Protein AF-A0A2N5ACH3-F1 (afdb_monomer_lite)

Foldseek 3Di:
DDDDDDDAKDKDWDWDDWDWPDDDPVPHTDTDIWTCKTWIDGNDTDMGHGDD

Structure (mmCIF, N/CA/C/O backbone):
data_AF-A0A2N5ACH3-F1
#
_entry.id   AF-A0A2N5ACH3-F1
#
loop_
_atom_site.group_PDB
_atom_site.id
_atom_site.type_symbol
_atom_site.label_atom_id
_atom_site.label_alt_id
_atom_site.label_comp_id
_atom_site.label_asym_id
_atom_site.label_entity_id
_atom_site.label_seq_id
_atom_site.pdbx_PDB_ins_code
_atom_site.Cartn_x
_atom_site.Cartn_y
_atom_site.Cartn_z
_atom_site.occupancy
_atom_site.B_iso_or_equiv
_atom_site.auth_seq_id
_atom_site.auth_comp_id
_atom_site.auth_asym_id
_atom_site.auth_atom_id
_atom_site.pdbx_PDB_model_num
ATOM 1 N N . MET A 1 1 ? -10.527 29.219 17.391 1.00 80.19 1 MET A N 1
ATOM 2 C CA . MET A 1 1 ? -10.667 27.793 17.753 1.00 80.19 1 MET A CA 1
ATOM 3 C C . MET A 1 1 ? -9.814 26.998 16.778 1.00 80.19 1 MET A C 1
ATOM 5 O O . MET A 1 1 ? -9.967 27.220 15.583 1.00 80.19 1 MET A O 1
ATOM 9 N N . THR A 1 2 ? -8.900 26.158 17.259 1.00 89.75 2 THR A N 1
ATOM 10 C CA . THR A 1 2 ? -7.983 25.369 16.414 1.00 89.75 2 THR A CA 1
ATOM 11 C C . THR A 1 2 ? -8.369 23.896 16.537 1.00 89.75 2 THR A C 1
ATOM 13 O O . THR A 1 2 ? -8.633 23.463 17.658 1.00 89.75 2 THR A O 1
ATOM 16 N N . PRO A 1 3 ? -8.462 23.128 15.439 1.00 93.69 3 PRO A N 1
ATOM 17 C CA . PRO A 1 3 ? -8.810 21.713 15.521 1.00 93.69 3 PRO A CA 1
ATOM 18 C C . PRO A 1 3 ? -7.742 20.912 16.280 1.00 93.69 3 PRO A C 1
ATOM 20 O O . PRO A 1 3 ? -6.545 21.131 16.100 1.00 93.69 3 PRO A O 1
ATOM 23 N N . GLU A 1 4 ? -8.188 19.963 17.105 1.00 96.12 4 GLU A N 1
ATOM 24 C CA . GLU A 1 4 ? -7.318 19.004 17.792 1.00 96.12 4 GLU A CA 1
ATOM 25 C C . GLU A 1 4 ? -7.128 17.741 16.947 1.00 96.12 4 GLU A C 1
ATOM 27 O O . GLU A 1 4 ? -8.081 17.210 16.374 1.00 96.12 4 GLU A O 1
ATOM 32 N N . LEU A 1 5 ? -5.903 17.215 16.921 1.00 96.06 5 LEU A N 1
ATOM 33 C CA . LEU A 1 5 ? -5.603 15.919 16.319 1.00 96.06 5 LEU A CA 1
ATOM 34 C C . LEU A 1 5 ? -5.653 14.826 17.384 1.00 96.06 5 LEU A C 1
ATOM 36 O O . LEU A 1 5 ? -5.042 14.947 18.445 1.00 96.06 5 LEU A O 1
ATOM 40 N N . ARG A 1 6 ? -6.346 13.729 17.076 1.00 95.38 6 ARG A N 1
ATOM 41 C CA . ARG A 1 6 ? -6.376 12.518 17.903 1.00 95.38 6 ARG A CA 1
ATOM 42 C C . ARG A 1 6 ? -6.066 11.306 17.042 1.00 95.38 6 ARG A C 1
ATOM 44 O O . ARG A 1 6 ? -6.539 11.206 15.911 1.00 95.38 6 ARG A O 1
ATOM 51 N N . HIS A 1 7 ? -5.274 10.383 17.581 1.00 94.75 7 HIS A N 1
ATOM 52 C CA . HIS A 1 7 ? -5.024 9.100 16.928 1.00 94.75 7 HIS A CA 1
ATOM 53 C C . HIS A 1 7 ? -6.327 8.291 16.852 1.00 94.75 7 HIS A C 1
ATOM 55 O O . HIS A 1 7 ? -7.061 8.204 17.837 1.00 94.75 7 HIS A O 1
ATOM 61 N N . CYS A 1 8 ? -6.620 7.732 15.676 1.00 95.56 8 CYS A N 1
ATOM 62 C CA . CYS A 1 8 ? -7.839 6.962 15.421 1.00 95.56 8 CYS A CA 1
ATOM 63 C C . CYS A 1 8 ? -7.509 5.479 15.203 1.00 95.56 8 CYS A C 1
ATOM 65 O O . CYS A 1 8 ? -7.939 4.606 15.958 1.00 95.56 8 CYS A O 1
ATOM 67 N N . PHE A 1 9 ? -6.691 5.189 14.196 1.00 98.06 9 PHE A N 1
ATOM 68 C CA . PHE A 1 9 ? -6.209 3.847 13.904 1.00 98.06 9 PHE A CA 1
ATOM 69 C C . PHE A 1 9 ? -4.868 3.903 13.169 1.00 98.06 9 PHE A C 1
ATOM 71 O O . PHE A 1 9 ? -4.453 4.943 12.658 1.00 98.06 9 PHE A O 1
ATOM 78 N N . SER A 1 10 ? -4.214 2.752 13.116 1.00 98.12 10 SER A N 1
ATOM 79 C CA . SER A 1 10 ? -2.999 2.477 12.363 1.00 98.12 10 SER A CA 1
ATOM 80 C C . SER A 1 10 ? -3.271 1.341 11.383 1.00 98.12 10 SER A C 1
ATOM 82 O O . SER A 1 10 ? -3.981 0.387 11.716 1.00 98.12 10 SER A O 1
ATOM 84 N N . ILE A 1 11 ? -2.680 1.424 10.193 1.00 98.06 11 ILE A N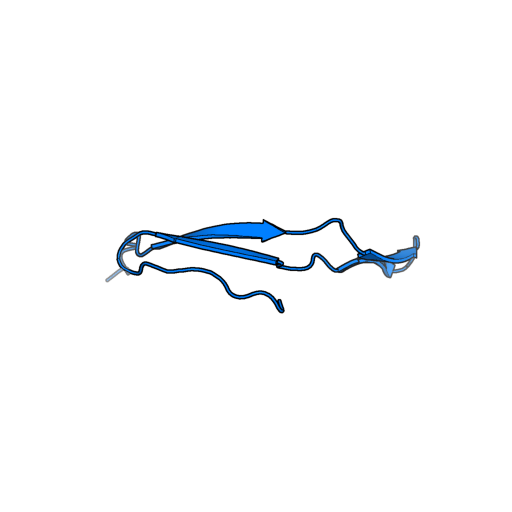 1
ATOM 85 C CA . ILE A 1 11 ? -2.732 0.357 9.193 1.00 98.06 11 ILE A CA 1
ATOM 86 C C . ILE A 1 11 ? -1.312 -0.136 8.934 1.00 98.06 11 ILE A C 1
ATOM 88 O O . ILE A 1 11 ? -0.442 0.647 8.556 1.00 98.06 11 ILE A O 1
ATOM 92 N N . THR A 1 12 ? -1.095 -1.436 9.106 1.00 98.38 12 THR A N 1
ATOM 93 C CA . THR A 1 12 ? 0.128 -2.114 8.674 1.00 98.38 12 THR A CA 1
ATOM 94 C C . THR A 1 12 ? -0.153 -2.767 7.330 1.00 98.38 12 THR A C 1
ATOM 96 O O . THR A 1 12 ? -0.924 -3.723 7.264 1.00 98.38 12 THR A O 1
ATOM 99 N N . ILE A 1 13 ? 0.455 -2.251 6.263 1.00 98.19 13 ILE A N 1
ATOM 100 C CA . ILE A 1 13 ? 0.266 -2.756 4.899 1.00 98.19 13 ILE A CA 1
ATOM 101 C C . ILE A 1 13 ? 1.346 -3.780 4.557 1.00 98.19 13 ILE A C 1
ATOM 103 O O . ILE A 1 13 ? 2.536 -3.536 4.757 1.00 98.19 13 ILE A O 1
ATOM 107 N N . GLN A 1 14 ? 0.921 -4.904 3.986 1.00 98.50 14 GLN A N 1
ATOM 108 C CA . GLN A 1 14 ? 1.795 -5.851 3.307 1.00 98.50 14 GLN A CA 1
ATOM 109 C C . GLN A 1 14 ? 1.774 -5.544 1.810 1.00 98.50 14 GLN A C 1
ATOM 111 O O . GLN A 1 14 ? 0.712 -5.524 1.183 1.00 98.50 14 GLN A O 1
ATOM 116 N N . VAL A 1 15 ? 2.956 -5.304 1.247 1.00 98.25 15 VAL A N 1
ATOM 117 C CA . VAL A 1 15 ? 3.142 -5.031 -0.180 1.00 98.25 15 VAL A CA 1
ATOM 118 C C . VAL A 1 15 ? 4.002 -6.101 -0.832 1.00 98.25 15 VAL A C 1
ATOM 120 O O . VAL A 1 15 ? 4.888 -6.664 -0.184 1.00 98.25 15 VAL A O 1
ATOM 123 N N . ASP A 1 16 ? 3.763 -6.350 -2.116 1.00 97.94 16 ASP A N 1
ATOM 124 C CA . ASP A 1 16 ? 4.633 -7.203 -2.926 1.00 97.94 16 ASP A CA 1
ATOM 125 C C . ASP A 1 16 ? 5.764 -6.396 -3.593 1.00 97.94 16 ASP A C 1
ATOM 127 O O . ASP A 1 16 ? 5.865 -5.166 -3.485 1.00 97.94 16 ASP A O 1
ATOM 131 N N . LYS A 1 17 ? 6.652 -7.109 -4.287 1.00 97.88 17 LYS A N 1
ATOM 132 C CA . LYS A 1 17 ? 7.753 -6.552 -5.061 1.00 97.88 17 LYS A CA 1
ATOM 133 C C . LYS A 1 17 ? 7.239 -5.522 -6.078 1.00 97.88 17 LYS A C 1
ATOM 135 O O . LYS A 1 17 ? 6.214 -5.739 -6.723 1.00 97.88 17 LYS A O 1
ATOM 140 N N . PRO A 1 18 ? 7.990 -4.430 -6.299 1.00 97.94 18 PRO A N 1
ATOM 141 C CA . PRO A 1 18 ? 7.631 -3.453 -7.312 1.00 97.94 18 PRO A CA 1
ATOM 142 C C . PRO A 1 18 ? 7.571 -4.046 -8.720 1.00 97.94 18 PRO A C 1
ATOM 144 O O . PRO A 1 18 ? 8.514 -4.702 -9.166 1.00 97.94 18 PRO A O 1
ATOM 147 N N . ILE A 1 19 ? 6.526 -3.695 -9.464 1.00 98.00 19 ILE A N 1
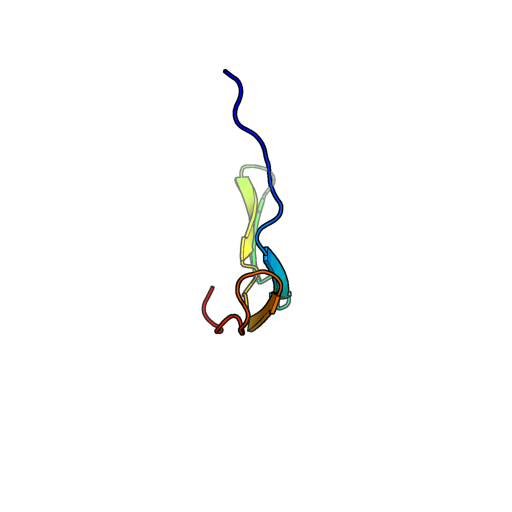ATOM 148 C CA . ILE A 1 19 ? 6.416 -3.956 -10.901 1.00 98.00 19 ILE A CA 1
ATOM 149 C C . ILE A 1 19 ? 6.857 -2.691 -11.633 1.00 98.00 19 ILE A C 1
ATOM 151 O O . ILE A 1 19 ? 6.195 -1.656 -11.554 1.00 98.00 19 ILE A O 1
ATOM 155 N N . ILE A 1 20 ? 7.996 -2.739 -12.326 1.00 98.00 20 ILE A N 1
ATOM 156 C CA . ILE A 1 20 ? 8.514 -1.589 -13.078 1.00 98.00 20 ILE A CA 1
ATOM 157 C C . ILE A 1 20 ? 7.741 -1.451 -14.389 1.00 98.00 20 ILE A C 1
ATOM 159 O O . ILE A 1 20 ? 7.830 -2.318 -15.250 1.00 98.00 20 ILE A O 1
ATOM 163 N N . VAL A 1 21 ? 7.024 -0.340 -14.549 1.00 97.94 21 VAL A N 1
ATOM 164 C CA . VAL A 1 21 ? 6.287 -0.013 -15.781 1.00 97.94 21 VAL A CA 1
ATOM 165 C C . VAL A 1 21 ? 7.179 0.765 -16.740 1.00 97.94 21 VAL A C 1
ATOM 167 O O . VAL A 1 21 ? 7.203 0.499 -17.936 1.00 97.94 21 VAL A O 1
ATOM 170 N N . SER A 1 22 ? 7.937 1.732 -16.221 1.00 97.38 22 SER A N 1
ATOM 171 C CA . SER A 1 22 ? 8.885 2.506 -17.018 1.00 97.38 22 SER A CA 1
ATOM 172 C C . SER A 1 22 ? 10.052 2.999 -16.175 1.00 97.38 22 SER A C 1
ATOM 174 O O . SER A 1 22 ? 9.956 3.146 -14.951 1.00 97.38 22 SER A O 1
ATOM 176 N N . ARG A 1 23 ? 11.177 3.257 -16.841 1.00 97.19 23 ARG A N 1
ATOM 177 C CA . ARG A 1 23 ? 12.337 3.933 -16.263 1.00 97.19 23 ARG A CA 1
ATOM 178 C C . ARG 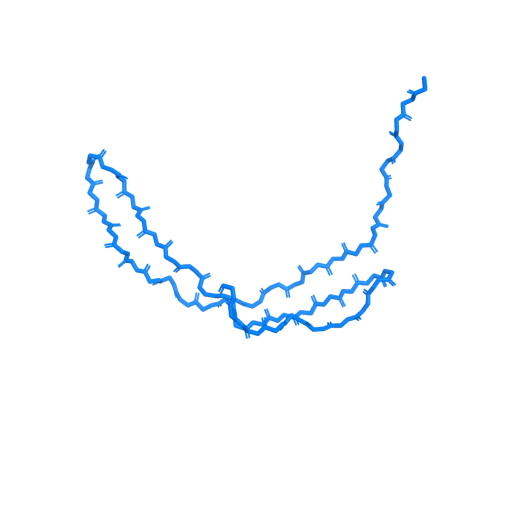A 1 23 ? 13.088 4.655 -17.373 1.00 97.19 23 ARG A C 1
ATOM 180 O O . ARG A 1 23 ? 13.822 4.019 -18.120 1.00 97.19 23 ARG A O 1
ATOM 187 N N . SER A 1 24 ? 12.896 5.964 -17.474 1.00 97.38 24 SER A N 1
ATOM 188 C CA . SER A 1 24 ? 13.590 6.796 -18.458 1.00 97.38 24 SER A CA 1
ATOM 189 C C . SER A 1 24 ? 14.147 8.071 -17.815 1.00 97.38 24 SER A C 1
ATOM 191 O O . SER A 1 24 ? 13.630 8.516 -16.786 1.00 97.38 24 SER A O 1
ATOM 193 N N . PRO A 1 25 ? 15.176 8.688 -18.419 1.00 96.62 25 PRO A N 1
ATOM 194 C CA . PRO A 1 25 ? 15.646 10.009 -18.010 1.00 96.62 25 PRO A CA 1
ATOM 195 C C . PRO A 1 25 ? 14.586 11.110 -18.161 1.00 96.62 25 PRO A C 1
ATOM 197 O O . PRO A 1 25 ? 14.570 12.047 -17.373 1.00 96.62 25 PRO A O 1
ATOM 200 N N . GLN A 1 26 ? 13.695 11.003 -19.153 1.00 97.25 26 GLN A N 1
ATOM 201 C CA . GLN A 1 26 ? 12.724 12.051 -19.486 1.00 97.25 26 GLN A CA 1
ATOM 202 C C . GLN A 1 26 ? 11.483 12.031 -18.584 1.00 97.25 26 GLN A C 1
ATOM 204 O O . GLN A 1 26 ? 10.951 13.084 -18.254 1.00 97.25 26 GLN A O 1
ATOM 209 N N . THR A 1 27 ? 11.005 10.845 -18.189 1.00 95.31 27 THR A N 1
ATOM 210 C CA . THR A 1 27 ? 9.739 10.680 -17.442 1.00 95.31 27 THR A CA 1
ATOM 211 C C . THR A 1 27 ? 9.928 10.060 -16.058 1.00 95.31 27 THR A C 1
ATOM 213 O O . THR A 1 27 ? 8.956 9.816 -15.346 1.00 95.31 27 THR A O 1
ATOM 216 N N . GLY A 1 28 ? 11.168 9.752 -15.680 1.00 97.88 28 GLY A N 1
ATOM 217 C CA . GLY A 1 28 ? 11.488 9.081 -14.429 1.00 97.88 28 GLY A CA 1
ATOM 218 C C . GLY A 1 28 ? 11.059 7.613 -14.407 1.00 97.88 28 GLY A C 1
ATOM 219 O O . GLY A 1 28 ? 10.941 6.941 -15.436 1.00 97.88 28 GLY A O 1
ATOM 220 N N . LYS A 1 29 ? 10.862 7.097 -13.192 1.00 97.94 29 LYS A N 1
ATOM 221 C CA . LYS A 1 29 ? 10.523 5.698 -12.925 1.00 97.94 29 LYS A CA 1
ATOM 222 C C . LYS A 1 29 ? 9.057 5.573 -12.513 1.00 97.94 29 LYS A C 1
ATOM 224 O O . LYS A 1 29 ? 8.681 6.058 -11.447 1.00 97.94 29 LYS A O 1
ATOM 229 N N . ARG A 1 30 ? 8.257 4.841 -13.293 1.00 98.12 30 ARG A N 1
ATOM 230 C CA . ARG A 1 30 ? 6.929 4.375 -12.869 1.00 98.12 30 ARG A CA 1
AT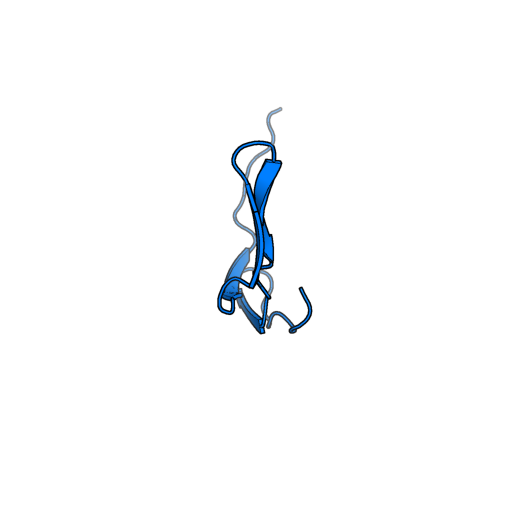OM 231 C C . ARG A 1 30 ? 7.032 2.938 -12.376 1.00 98.12 30 ARG A C 1
ATOM 233 O O . ARG A 1 30 ? 7.563 2.071 -13.069 1.00 98.12 30 ARG A O 1
ATOM 240 N N . GLN A 1 31 ? 6.490 2.685 -11.193 1.00 98.25 31 GLN A N 1
ATOM 241 C CA . GLN A 1 31 ? 6.318 1.340 -10.662 1.00 98.25 31 GLN A CA 1
ATOM 242 C C . GLN A 1 31 ? 4.953 1.203 -9.993 1.00 98.25 31 GLN A C 1
ATOM 244 O O . GLN A 1 31 ? 4.432 2.189 -9.470 1.00 98.25 31 GLN A O 1
ATOM 249 N N . LEU A 1 32 ? 4.412 -0.007 -10.012 1.00 98.06 32 LEU A N 1
ATOM 250 C CA . LEU A 1 32 ? 3.239 -0.402 -9.240 1.00 98.06 32 LEU A CA 1
ATOM 251 C C . LEU A 1 32 ? 3.722 -1.182 -8.016 1.00 98.06 32 LEU A C 1
ATOM 253 O O . LEU A 1 32 ? 4.629 -2.006 -8.146 1.00 98.06 32 LEU A O 1
ATOM 257 N N . ILE A 1 33 ? 3.151 -0.900 -6.846 1.00 97.88 33 ILE A N 1
ATOM 258 C CA . ILE A 1 33 ? 3.434 -1.605 -5.591 1.00 97.88 33 ILE A CA 1
ATOM 259 C C . ILE A 1 33 ? 2.130 -2.277 -5.151 1.00 97.88 33 ILE A C 1
ATOM 261 O O . ILE A 1 33 ? 1.296 -1.593 -4.561 1.00 97.88 33 ILE A O 1
ATOM 265 N N . PRO A 1 34 ? 1.919 -3.565 -5.470 1.00 98.19 34 PRO A N 1
ATOM 266 C CA . PRO A 1 34 ? 0.668 -4.242 -5.144 1.00 98.19 34 PRO A CA 1
ATOM 267 C C . PRO A 1 34 ? 0.459 -4.344 -3.632 1.00 98.19 34 PRO A C 1
ATOM 269 O O . PRO A 1 34 ? 1.372 -4.752 -2.905 1.00 98.19 34 PRO A O 1
ATOM 272 N N . ILE A 1 35 ? -0.746 -4.028 -3.167 1.00 98.44 35 ILE A N 1
ATOM 273 C CA . ILE A 1 35 ? -1.199 -4.281 -1.800 1.00 98.44 35 ILE A CA 1
ATOM 274 C C . ILE A 1 35 ? -1.799 -5.682 -1.755 1.00 98.44 35 ILE A C 1
ATOM 276 O O . ILE A 1 35 ? -2.856 -5.961 -2.327 1.00 98.44 35 ILE A O 1
ATOM 280 N N . ILE A 1 36 ? -1.118 -6.566 -1.035 1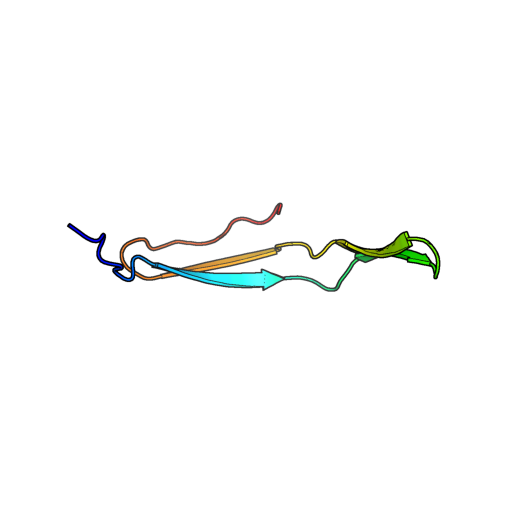.00 98.12 36 ILE A N 1
ATOM 281 C CA . ILE A 1 36 ? -1.514 -7.973 -0.901 1.00 98.12 36 ILE A CA 1
ATOM 282 C C . ILE A 1 36 ? -2.286 -8.247 0.390 1.00 98.12 36 ILE A C 1
ATOM 284 O O . ILE A 1 36 ? -2.866 -9.318 0.547 1.00 98.12 36 ILE A O 1
ATOM 288 N N . GLY A 1 37 ? -2.316 -7.281 1.306 1.00 98.38 37 GLY A N 1
ATOM 289 C CA . GLY A 1 37 ? -3.099 -7.357 2.528 1.00 98.38 37 GLY A CA 1
ATOM 290 C C . GLY A 1 37 ? -2.554 -6.450 3.621 1.00 98.38 37 GLY A C 1
ATOM 291 O O . GLY A 1 37 ? -1.836 -5.480 3.367 1.00 98.38 37 GLY A O 1
ATOM 292 N N . GLY A 1 38 ? -2.909 -6.764 4.862 1.00 98.19 38 GLY A N 1
ATOM 293 C CA . GLY A 1 38 ? -2.487 -5.994 6.022 1.00 98.19 38 GLY A CA 1
ATOM 294 C C . GLY A 1 38 ? -3.431 -6.124 7.208 1.00 98.19 38 GLY A C 1
ATOM 295 O O . GLY A 1 38 ? -4.418 -6.865 7.178 1.00 98.19 38 GLY A O 1
ATOM 296 N N . SER A 1 39 ? -3.139 -5.368 8.258 1.00 98.44 39 SER A N 1
ATOM 297 C CA . SER A 1 39 ? -3.962 -5.285 9.463 1.00 98.44 39 SER A CA 1
ATOM 298 C C . SER A 1 39 ? -4.303 -3.838 9.803 1.00 98.44 39 SER A C 1
ATOM 300 O O . SER A 1 39 ? -3.508 -2.922 9.591 1.00 98.44 39 SER A O 1
ATOM 302 N N . VAL A 1 40 ? -5.503 -3.640 10.342 1.00 98.50 40 VAL A N 1
ATOM 303 C CA . VAL A 1 40 ? -5.982 -2.364 10.882 1.00 98.50 40 VAL A CA 1
ATOM 304 C C . VAL A 1 40 ? -6.122 -2.523 12.391 1.00 98.50 40 VAL A C 1
ATOM 306 O O . VAL A 1 40 ? -6.729 -3.487 12.864 1.00 98.50 40 VAL A O 1
ATOM 309 N N . SER A 1 41 ? -5.551 -1.593 13.152 1.00 98.00 41 SER A N 1
ATOM 310 C CA . SER A 1 41 ? -5.570 -1.603 14.619 1.00 98.00 41 SER A CA 1
ATOM 311 C C . SER A 1 41 ? -5.858 -0.214 15.187 1.00 98.00 41 SER A C 1
ATOM 313 O O . SER A 1 41 ? -5.500 0.789 14.583 1.00 98.00 41 SER A O 1
ATOM 315 N N . GLY A 1 42 ? -6.487 -0.141 16.360 1.00 96.00 42 GLY A N 1
ATOM 316 C CA . GLY A 1 42 ? -6.910 1.113 16.991 1.00 96.00 42 GLY A CA 1
ATOM 317 C C . GLY A 1 42 ? -8.395 1.079 17.330 1.00 96.00 42 GLY A C 1
ATOM 318 O O . GLY A 1 42 ? -8.899 0.039 17.766 1.00 96.00 42 GLY A O 1
ATOM 319 N N . GLN A 1 43 ? -9.085 2.204 17.128 1.00 94.62 43 GLN A N 1
ATOM 320 C CA . GLN A 1 43 ? -10.539 2.295 17.314 1.00 94.62 43 GLN A CA 1
ATOM 321 C C . GLN A 1 43 ? -11.309 1.420 16.314 1.00 94.62 43 GLN A C 1
ATOM 323 O O . GLN A 1 43 ? -12.370 0.900 16.644 1.00 94.62 43 GLN A O 1
ATOM 328 N N . LEU A 1 44 ? -10.744 1.212 15.122 1.00 94.94 44 LEU A N 1
ATOM 329 C CA . LEU A 1 44 ? -11.199 0.227 14.146 1.00 94.94 44 LEU A CA 1
ATOM 330 C C . LEU A 1 44 ? -10.221 -0.952 14.118 1.00 94.94 44 LEU A C 1
ATOM 332 O O . LEU A 1 44 ? -9.004 -0.767 14.211 1.00 94.94 44 LEU A O 1
ATOM 336 N N . ARG A 1 45 ? -10.753 -2.168 13.971 1.00 97.69 45 ARG A N 1
ATOM 337 C CA . ARG A 1 45 ? -9.967 -3.401 13.853 1.00 97.69 45 ARG A CA 1
ATOM 338 C C . ARG A 1 45 ? -10.408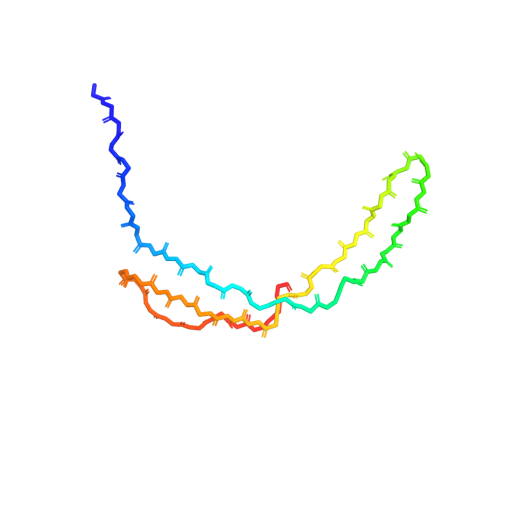 -4.193 12.637 1.00 97.69 45 ARG A C 1
ATOM 340 O O . ARG A 1 45 ? -11.601 -4.276 12.359 1.00 97.69 45 ARG A O 1
ATOM 347 N N . GLY A 1 46 ? -9.450 -4.790 11.940 1.00 98.12 46 GLY A N 1
ATOM 348 C CA . GLY A 1 46 ? -9.742 -5.626 10.784 1.00 98.12 46 GLY A CA 1
ATOM 349 C C . GLY A 1 46 ? -8.509 -5.959 9.959 1.00 98.12 46 GLY A C 1
ATOM 350 O O . GLY A 1 46 ? -7.372 -5.807 10.411 1.00 98.12 46 GLY A O 1
ATOM 351 N N . HIS A 1 47 ? -8.763 -6.389 8.728 1.00 98.25 47 HIS A N 1
ATOM 352 C CA . HIS A 1 47 ? -7.746 -6.765 7.755 1.00 98.25 47 HIS A CA 1
ATOM 353 C C . HIS A 1 47 ? -7.942 -5.995 6.455 1.00 98.25 47 HIS A C 1
ATOM 355 O O . HIS A 1 47 ? -9.070 -5.699 6.062 1.00 98.25 47 HIS A O 1
ATOM 361 N N . VAL A 1 48 ? -6.832 -5.676 5.794 1.00 98.25 48 VAL A N 1
ATOM 362 C CA . VAL A 1 48 ? -6.853 -5.088 4.453 1.00 98.25 48 VAL A CA 1
ATOM 363 C C . VAL A 1 48 ? -7.006 -6.222 3.449 1.00 98.25 48 VAL A C 1
ATOM 365 O O . VAL A 1 48 ? -6.260 -7.199 3.505 1.00 98.25 48 VAL A O 1
ATOM 368 N N . LEU A 1 49 ? -7.985 -6.100 2.556 1.00 98.00 49 LEU A N 1
ATOM 369 C CA . LEU A 1 49 ? -8.191 -7.055 1.472 1.00 98.00 49 LEU A CA 1
ATOM 370 C C . LEU A 1 49 ? -7.192 -6.797 0.331 1.00 98.00 49 LEU A C 1
ATOM 372 O O . LEU A 1 49 ? -6.815 -5.644 0.110 1.00 98.00 49 LEU A O 1
ATOM 376 N N . PRO A 1 50 ? -6.771 -7.842 -0.401 1.00 95.38 50 PRO A N 1
ATOM 377 C CA . PRO A 1 50 ? -5.934 -7.674 -1.584 1.00 95.38 50 PRO A CA 1
ATOM 378 C C . PRO A 1 50 ? -6.690 -6.937 -2.700 1.00 95.38 50 PRO A C 1
ATOM 380 O O . PRO A 1 50 ? -7.910 -7.071 -2.818 1.00 95.38 50 PRO A O 1
ATOM 383 N N . GLY A 1 51 ? -5.956 -6.210 -3.549 1.00 90.06 51 GLY A N 1
ATOM 384 C CA . GLY A 1 51 ? -6.506 -5.597 -4.771 1.00 90.06 51 GLY A CA 1
ATOM 385 C C . GLY A 1 51 ? -6.173 -4.120 -4.993 1.00 90.06 51 GLY A C 1
ATOM 386 O O . GLY A 1 51 ? -6.646 -3.548 -5.974 1.00 90.06 51 GLY A O 1
ATOM 387 N N . GLY A 1 52 ? -5.391 -3.515 -4.094 1.00 83.94 52 GLY A N 1
ATOM 388 C CA . GLY A 1 52 ? -4.841 -2.161 -4.241 1.00 83.94 52 GLY A CA 1
ATOM 389 C C . GLY A 1 52 ? -3.470 -2.125 -4.898 1.00 83.94 52 GLY A C 1
ATOM 390 O O . GLY A 1 52 ? -2.762 -3.157 -4.863 1.00 83.94 52 GLY A O 1
#

Organism: Klebsiella variicola (NCBI:txid244366)

Secondary structure (DSSP, 8-state):
--PPP---EEEEEEE---EEEEEETTTEEEEE--EEEEEEEESS-EEEPS--

Radius of gyration: 16.74 Å; chains: 1; bounding box: 27×36×37 Å

Sequence (52 aa):
MTPELRHCFSITIQVDKPIIVSRSPQTGKRQLIPIIGGSVSGQLRGHVLPGG

pLDDT: mean 96.49, std 3.46, range [80.19, 98.5]